Protein AF-A0A6P5N353-F1 (afdb_monomer_lite)

Secondary structure (DSSP, 8-state):
---PPPPHHHHHHHHHHHHHHHHHTTS-HHHHHHHHHHHHHHHHHHHHHS-TT-HHHHHHHHHHHHHHHHHHHSTT--S-TTTHHHHHHHS----

Organism: Arachis duranensis (NCBI:txid130453)

Sequence (95 aa):
MRVQRLSGMQKQVLSLYRGFLRVARSKSDQERHKIESIISEEFRRNSTEVDRKNFQYIEYLLRRGKKQLDQLRSPGTTGLTSLEVDLSRTNKTNS

Structure (mmCIF, N/CA/C/O backbone):
data_AF-A0A6P5N353-F1
#
_entry.id   AF-A0A6P5N353-F1
#
loop_
_atom_site.group_PDB
_atom_site.id
_atom_site.type_symbol
_atom_site.label_atom_id
_atom_site.label_alt_id
_atom_site.label_comp_id
_atom_site.label_asym_id
_atom_site.label_entity_id
_atom_site.label_seq_id
_atom_site.pdbx_PDB_ins_code
_atom_site.Cartn_x
_atom_site.Cartn_y
_atom_site.Cartn_z
_atom_site.occupancy
_atom_site.B_iso_or_equiv
_atom_site.auth_seq_id
_atom_site.auth_comp_id
_atom_site.auth_asym_id
_atom_site.auth_atom_id
_atom_site.pdbx_PDB_model_num
ATOM 1 N N . MET A 1 1 ? 2.645 -29.858 -8.178 1.00 52.47 1 MET A N 1
ATOM 2 C CA . MET A 1 1 ? 2.849 -28.392 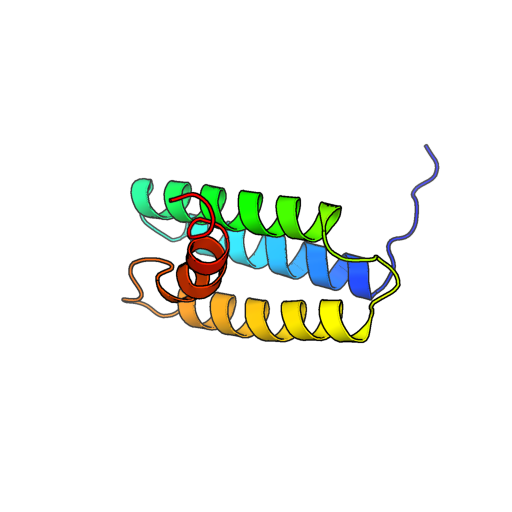-8.268 1.00 52.47 1 MET A CA 1
ATOM 3 C C . MET A 1 1 ? 4.281 -28.062 -7.868 1.00 52.47 1 MET A C 1
ATOM 5 O O . MET A 1 1 ? 4.679 -28.446 -6.776 1.00 52.47 1 MET A O 1
ATOM 9 N N . ARG A 1 2 ? 5.078 -27.392 -8.714 1.00 55.66 2 ARG A N 1
ATOM 10 C CA . ARG A 1 2 ? 6.376 -26.853 -8.270 1.00 55.66 2 ARG A CA 1
ATOM 11 C C . ARG A 1 2 ? 6.107 -25.635 -7.393 1.00 55.66 2 ARG A C 1
ATOM 13 O O . ARG A 1 2 ? 5.523 -24.664 -7.865 1.00 55.66 2 ARG A O 1
ATOM 20 N N . VAL A 1 3 ? 6.526 -25.682 -6.132 1.00 68.25 3 VAL A N 1
ATOM 21 C CA . VAL A 1 3 ? 6.516 -24.502 -5.263 1.00 68.25 3 VAL A CA 1
ATOM 22 C C . VAL A 1 3 ? 7.563 -23.537 -5.808 1.00 68.25 3 VAL A C 1
ATOM 24 O O . VAL A 1 3 ? 8.764 -23.746 -5.642 1.00 68.25 3 VAL A O 1
ATOM 27 N N . GLN A 1 4 ? 7.122 -22.503 -6.521 1.00 79.56 4 GLN A N 1
ATOM 28 C CA . GLN A 1 4 ? 8.031 -21.470 -6.994 1.00 79.56 4 GLN A CA 1
ATOM 29 C C . GLN A 1 4 ? 8.499 -20.650 -5.789 1.00 79.56 4 GLN A C 1
ATOM 31 O O . GLN A 1 4 ? 7.704 -20.019 -5.090 1.00 79.56 4 GLN A O 1
ATOM 36 N N . ARG A 1 5 ? 9.804 -20.688 -5.515 1.00 87.75 5 ARG A N 1
ATOM 37 C CA . ARG A 1 5 ? 10.397 -19.940 -4.407 1.00 87.75 5 ARG A CA 1
ATOM 38 C C . ARG A 1 5 ? 10.340 -18.447 -4.726 1.00 87.75 5 ARG A C 1
ATOM 40 O O . ARG A 1 5 ? 10.973 -17.990 -5.671 1.00 87.75 5 ARG A O 1
ATOM 47 N N . LEU A 1 6 ? 9.594 -17.699 -3.918 1.00 89.50 6 LEU A N 1
ATOM 48 C CA . LEU A 1 6 ? 9.521 -16.243 -4.028 1.00 89.50 6 LEU A CA 1
ATOM 49 C C . LEU A 1 6 ? 10.874 -15.600 -3.703 1.00 89.50 6 LEU A C 1
ATOM 51 O O . LEU A 1 6 ? 11.540 -16.002 -2.738 1.00 89.50 6 LEU A O 1
ATOM 55 N N . SER A 1 7 ? 11.235 -14.566 -4.463 1.00 92.00 7 SER A N 1
ATOM 56 C CA . SER A 1 7 ? 12.400 -13.724 -4.185 1.00 92.00 7 SER A CA 1
ATOM 57 C C . SER A 1 7 ? 12.235 -12.963 -2.864 1.00 92.00 7 SER A C 1
ATOM 59 O O . SER A 1 7 ? 11.124 -12.802 -2.349 1.00 92.00 7 SER A O 1
ATOM 61 N N . GLY A 1 8 ? 13.343 -12.469 -2.303 1.00 94.56 8 GLY A N 1
ATOM 62 C CA . GLY A 1 8 ? 13.308 -11.651 -1.085 1.00 94.56 8 GLY A CA 1
ATOM 63 C C . GLY A 1 8 ? 12.388 -10.435 -1.233 1.00 94.56 8 GLY A C 1
ATOM 64 O O . GLY A 1 8 ? 11.532 -10.201 -0.383 1.00 94.56 8 GLY A O 1
ATOM 65 N N . MET A 1 9 ? 12.482 -9.740 -2.367 1.00 94.25 9 MET A N 1
ATOM 66 C CA . MET A 1 9 ? 11.649 -8.575 -2.663 1.00 94.25 9 MET A CA 1
ATOM 67 C C . MET A 1 9 ? 10.167 -8.942 -2.820 1.00 94.25 9 MET A C 1
ATOM 69 O O . MET A 1 9 ? 9.308 -8.284 -2.241 1.00 94.25 9 MET A O 1
ATOM 73 N N . GLN A 1 10 ? 9.843 -10.044 -3.506 1.00 94.81 10 GLN A N 1
ATOM 74 C CA . GLN A 1 10 ? 8.456 -10.525 -3.602 1.00 94.81 10 GLN A CA 1
ATOM 75 C C . GLN A 1 10 ? 7.868 -10.835 -2.219 1.00 94.81 10 GLN A C 1
ATOM 77 O O . GLN A 1 10 ? 6.718 -10.498 -1.936 1.00 94.81 10 GLN A O 1
ATOM 82 N N . LYS A 1 11 ? 8.661 -11.431 -1.319 1.00 96.69 11 LYS A N 1
ATOM 83 C CA . LYS A 1 11 ? 8.238 -11.663 0.069 1.00 96.69 11 LYS A CA 1
ATOM 84 C C . LYS A 1 11 ? 7.994 -10.355 0.817 1.00 96.69 11 LYS A C 1
ATOM 86 O O . LYS A 1 11 ? 7.016 -10.276 1.556 1.00 96.69 11 LYS A O 1
ATOM 91 N N . GLN A 1 12 ? 8.839 -9.341 0.624 1.00 97.25 12 GLN A N 1
ATOM 92 C CA . GLN A 1 12 ? 8.650 -8.021 1.234 1.00 97.25 12 GLN A CA 1
ATOM 93 C C . GLN A 1 12 ? 7.358 -7.354 0.747 1.00 97.25 12 GLN A C 1
ATOM 95 O O . GLN A 1 12 ? 6.568 -6.917 1.581 1.00 97.25 12 GLN A O 1
ATOM 100 N N . VAL A 1 13 ? 7.090 -7.365 -0.565 1.00 96.94 13 VAL A N 1
ATOM 101 C CA . VAL A 1 13 ? 5.847 -6.828 -1.156 1.00 96.94 13 VAL A CA 1
ATOM 102 C C . VAL A 1 13 ? 4.622 -7.513 -0.558 1.00 96.94 13 VAL A C 1
ATOM 104 O O . VAL A 1 13 ? 3.709 -6.854 -0.063 1.00 96.94 13 VAL A O 1
ATOM 107 N N . LEU A 1 14 ? 4.618 -8.846 -0.517 1.00 97.06 14 LEU A N 1
ATOM 108 C CA . LEU A 1 14 ? 3.492 -9.590 0.039 1.00 97.06 14 LEU A CA 1
ATOM 109 C C . LEU A 1 14 ? 3.352 -9.430 1.561 1.00 97.06 14 LEU A C 1
ATOM 111 O O . LEU A 1 14 ? 2.244 -9.523 2.091 1.00 97.06 14 LEU A O 1
ATOM 115 N N . SER A 1 15 ? 4.458 -9.241 2.282 1.00 97.88 15 SER A N 1
ATOM 116 C CA . SER A 1 15 ? 4.436 -8.947 3.718 1.00 97.88 15 SER A CA 1
ATOM 117 C C . SER A 1 15 ? 3.799 -7.585 3.978 1.00 97.88 15 SER A C 1
ATOM 119 O O . SER A 1 15 ? 2.938 -7.471 4.849 1.00 97.88 15 SER A O 1
ATOM 121 N N . LEU A 1 16 ? 4.156 -6.582 3.171 1.00 97.81 16 LEU A N 1
ATOM 122 C CA . LEU A 1 16 ? 3.595 -5.240 3.251 1.00 97.81 16 LEU A CA 1
ATOM 123 C C . LEU A 1 16 ? 2.085 -5.242 2.976 1.00 97.81 16 LEU A C 1
ATOM 125 O O . LEU A 1 16 ? 1.327 -4.741 3.803 1.00 97.81 16 LEU A O 1
ATOM 129 N N . TYR A 1 17 ? 1.644 -5.890 1.891 1.00 97.69 17 TYR A N 1
ATOM 130 C CA . TYR A 1 17 ? 0.219 -6.042 1.567 1.00 97.69 17 TYR A CA 1
ATOM 131 C C . TYR A 1 17 ? -0.568 -6.671 2.727 1.00 97.69 17 TYR A C 1
ATOM 133 O O . TYR A 1 17 ? -1.558 -6.121 3.205 1.00 97.69 17 TYR A O 1
ATOM 141 N N . ARG A 1 18 ? -0.081 -7.800 3.262 1.00 97.75 18 ARG A N 1
ATOM 142 C CA . ARG A 1 18 ? -0.713 -8.459 4.417 1.00 97.75 18 ARG A CA 1
ATOM 143 C C . ARG A 1 18 ? -0.674 -7.598 5.677 1.00 97.75 18 ARG A C 1
ATOM 145 O O . ARG A 1 18 ? -1.570 -7.715 6.506 1.00 97.75 18 ARG A O 1
ATOM 152 N N . GLY A 1 19 ? 0.350 -6.762 5.834 1.00 96.75 19 GLY A N 1
ATOM 153 C CA . GLY A 1 19 ? 0.450 -5.784 6.909 1.00 96.75 19 GLY A CA 1
ATOM 154 C C . GLY A 1 19 ? -0.739 -4.828 6.908 1.00 96.75 19 GLY A C 1
ATOM 155 O O . GLY A 1 19 ? -1.406 -4.709 7.934 1.00 96.75 19 GLY A O 1
ATOM 156 N N . PHE A 1 20 ? -1.054 -4.234 5.755 1.00 95.62 20 PHE A N 1
ATOM 157 C CA . PHE A 1 20 ? -2.221 -3.361 5.603 1.00 95.62 20 PHE A CA 1
ATOM 158 C C . PHE A 1 20 ? -3.531 -4.077 5.924 1.00 95.62 20 PHE A C 1
ATOM 160 O O . PHE A 1 20 ? -4.304 -3.578 6.736 1.00 95.62 20 PHE A O 1
ATOM 167 N N . LEU A 1 21 ? -3.747 -5.278 5.378 1.00 95.25 21 LEU A N 1
ATOM 168 C CA . LEU A 1 21 ? -4.970 -6.045 5.649 1.00 95.25 21 LEU A CA 1
ATOM 169 C C . LEU A 1 21 ? -5.133 -6.396 7.136 1.00 95.25 21 LEU A C 1
ATOM 171 O O . LEU A 1 21 ? -6.246 -6.425 7.652 1.00 95.25 21 LEU A O 1
ATOM 175 N N . ARG A 1 22 ? -4.035 -6.664 7.854 1.00 96.00 22 ARG A N 1
ATOM 176 C CA . ARG A 1 22 ? -4.090 -6.921 9.303 1.00 96.00 22 ARG A CA 1
ATOM 177 C C . ARG A 1 22 ? -4.486 -5.678 10.088 1.00 96.00 22 ARG A C 1
ATOM 179 O O . ARG A 1 22 ? -5.284 -5.801 11.006 1.00 96.00 22 ARG A O 1
ATOM 186 N N . VAL A 1 23 ? -3.945 -4.513 9.732 1.00 93.38 23 VAL A N 1
ATOM 187 C CA . VAL A 1 23 ? -4.315 -3.251 10.388 1.00 93.38 23 VAL A CA 1
ATOM 188 C C . VAL A 1 23 ? -5.754 -2.865 10.046 1.00 93.38 23 VAL A C 1
ATOM 190 O O . VAL A 1 23 ? -6.477 -2.411 10.921 1.00 93.38 23 VAL A O 1
ATOM 193 N N . ALA A 1 24 ? -6.215 -3.115 8.818 1.00 92.38 24 ALA A N 1
ATOM 194 C CA . ALA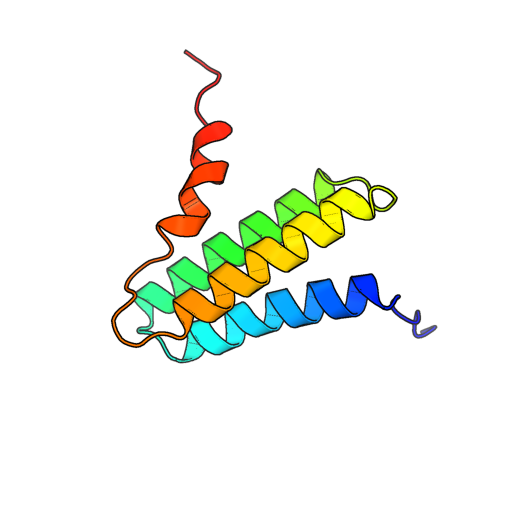 A 1 24 ? -7.603 -2.871 8.430 1.00 92.38 24 ALA A CA 1
ATOM 195 C C . ALA A 1 24 ? -8.600 -3.629 9.327 1.00 92.38 24 ALA A C 1
ATOM 197 O O . ALA A 1 24 ? -9.624 -3.077 9.710 1.00 92.38 24 ALA A O 1
ATOM 198 N N . ARG A 1 25 ? -8.275 -4.865 9.734 1.00 93.00 25 ARG A N 1
ATOM 199 C CA . ARG A 1 25 ? -9.119 -5.681 10.630 1.00 93.00 25 ARG A CA 1
ATOM 200 C C . ARG A 1 25 ? -9.277 -5.121 12.041 1.00 93.00 25 ARG A C 1
ATOM 202 O O . ARG A 1 25 ? -10.174 -5.566 12.743 1.00 93.00 25 ARG A O 1
ATOM 209 N N . SER A 1 26 ? -8.417 -4.199 12.469 1.00 91.06 26 SER A N 1
ATOM 210 C CA . SER A 1 26 ? -8.549 -3.534 13.769 1.00 91.06 26 SER A CA 1
ATOM 211 C C . SER A 1 26 ? -9.308 -2.204 13.686 1.00 91.06 26 SER A C 1
ATOM 213 O O . SER A 1 26 ? -9.320 -1.461 14.664 1.00 91.06 26 SER A O 1
ATOM 215 N N . LYS A 1 27 ? -9.858 -1.850 12.519 1.00 87.69 27 LYS A N 1
ATOM 216 C CA . LYS A 1 27 ? -10.660 -0.638 12.293 1.00 87.69 27 LYS A CA 1
ATOM 217 C C . LYS A 1 27 ? -12.150 -0.996 12.233 1.00 87.69 27 LYS A C 1
ATOM 219 O O . LYS A 1 27 ? -12.497 -2.175 12.207 1.00 87.69 27 LYS A O 1
ATOM 224 N N . SER A 1 28 ? -13.021 0.015 12.208 1.00 90.75 28 SER A N 1
ATOM 225 C CA . SER A 1 28 ? -14.461 -0.190 11.984 1.00 90.75 28 SER A CA 1
ATOM 226 C C . SER A 1 28 ? -14.723 -0.883 10.639 1.00 90.75 28 SER A C 1
ATOM 228 O O . SER A 1 28 ? -13.912 -0.765 9.722 1.00 90.75 28 SER A O 1
ATOM 230 N N . ASP A 1 29 ? -15.856 -1.575 10.478 1.00 91.44 29 ASP A N 1
ATOM 231 C CA . ASP A 1 29 ? -16.160 -2.302 9.233 1.00 91.44 29 ASP A CA 1
ATOM 232 C C . ASP A 1 29 ? -16.154 -1.389 8.001 1.00 91.44 29 ASP A C 1
ATOM 234 O O . ASP A 1 29 ? -15.640 -1.756 6.943 1.00 91.44 29 ASP A O 1
ATOM 238 N N . GLN A 1 30 ? -16.673 -0.167 8.134 1.00 89.06 30 GLN A N 1
ATOM 239 C CA . GLN A 1 30 ? -16.671 0.809 7.047 1.00 89.06 30 GLN A CA 1
ATOM 240 C C . GLN A 1 30 ? -15.244 1.227 6.661 1.00 89.06 30 GLN A C 1
ATOM 242 O O . GLN A 1 30 ? -14.889 1.216 5.479 1.00 89.06 30 GLN A O 1
ATOM 247 N N . GLU A 1 31 ? -14.403 1.568 7.642 1.00 87.69 31 GLU A N 1
ATOM 248 C CA . GLU A 1 31 ? -13.006 1.935 7.389 1.00 87.69 31 GLU A CA 1
ATOM 249 C C . GLU A 1 31 ? -12.201 0.758 6.852 1.00 87.69 31 GLU A C 1
ATOM 251 O O . GLU A 1 31 ? -11.398 0.930 5.936 1.00 87.69 31 GLU A O 1
ATOM 256 N N . ARG A 1 32 ? -12.436 -0.443 7.381 1.00 90.94 32 ARG A N 1
ATOM 257 C CA . ARG A 1 32 ? -11.810 -1.678 6.926 1.00 90.94 32 ARG A CA 1
ATOM 258 C C . ARG A 1 32 ? -12.067 -1.898 5.441 1.00 90.94 32 ARG A C 1
ATOM 260 O O . ARG A 1 32 ? -11.101 -2.050 4.699 1.00 90.94 32 ARG A O 1
ATOM 267 N N . HIS A 1 33 ? -13.325 -1.872 4.995 1.00 91.50 33 HIS A N 1
ATOM 268 C CA . HIS A 1 33 ? -13.655 -2.052 3.577 1.00 91.50 33 HIS A CA 1
ATOM 269 C C . HIS A 1 33 ? -13.009 -0.973 2.699 1.00 91.50 33 HIS A C 1
ATOM 271 O O . HIS A 1 33 ? -12.436 -1.296 1.656 1.00 91.50 33 HIS A O 1
ATOM 277 N N . LYS A 1 34 ? -13.020 0.294 3.142 1.00 89.38 34 LYS A N 1
ATOM 278 C CA . LYS A 1 34 ? -12.336 1.386 2.430 1.00 89.38 34 LYS A CA 1
ATOM 279 C C . LYS A 1 34 ? -10.832 1.110 2.299 1.00 89.38 34 LYS A C 1
ATOM 281 O O . LYS A 1 34 ? -10.273 1.267 1.215 1.00 89.38 34 LYS A O 1
ATOM 286 N N . ILE A 1 35 ? -10.184 0.666 3.378 1.00 89.31 35 ILE A N 1
ATOM 287 C CA . ILE A 1 35 ? -8.752 0.345 3.391 1.00 89.31 35 ILE A CA 1
ATOM 288 C C . ILE A 1 35 ? -8.428 -0.835 2.483 1.00 89.31 35 ILE A C 1
ATOM 290 O O . ILE A 1 35 ? -7.516 -0.743 1.663 1.00 89.31 35 ILE A O 1
ATOM 294 N N . GLU A 1 36 ? -9.165 -1.935 2.613 1.00 93.62 36 GLU A N 1
ATOM 295 C CA . GLU A 1 36 ? -8.954 -3.137 1.807 1.00 93.62 36 GLU A CA 1
ATOM 296 C C . GLU A 1 36 ? -9.124 -2.844 0.309 1.00 93.62 36 GLU A C 1
ATOM 298 O O . GLU A 1 36 ? -8.310 -3.321 -0.488 1.00 93.62 36 GLU A O 1
ATOM 303 N N . SER A 1 37 ? -10.112 -2.021 -0.067 1.00 91.75 37 SER A N 1
ATOM 304 C CA . SER A 1 37 ? -10.349 -1.605 -1.455 1.00 91.75 37 SER A CA 1
ATOM 305 C C . SER A 1 37 ? -9.175 -0.804 -2.018 1.00 91.75 37 SER A C 1
ATOM 307 O O . SER A 1 37 ? -8.583 -1.217 -3.014 1.00 91.75 37 SER A O 1
ATOM 309 N N . ILE A 1 38 ? -8.789 0.291 -1.350 1.00 90.06 38 ILE A N 1
ATOM 310 C CA . ILE A 1 38 ? -7.713 1.185 -1.813 1.00 90.06 38 ILE A CA 1
ATOM 311 C C . ILE A 1 38 ? -6.391 0.421 -1.947 1.00 90.06 38 ILE A C 1
ATOM 313 O O . ILE A 1 38 ? -5.725 0.491 -2.978 1.00 90.06 38 ILE A O 1
ATOM 317 N N . ILE A 1 39 ? -6.026 -0.360 -0.927 1.00 93.69 39 ILE A N 1
ATOM 318 C CA . ILE A 1 39 ? -4.768 -1.114 -0.927 1.00 93.69 39 ILE A CA 1
ATOM 319 C C . ILE A 1 39 ? -4.776 -2.198 -2.009 1.00 93.69 39 ILE A C 1
ATOM 321 O O . ILE A 1 39 ? -3.763 -2.423 -2.670 1.00 93.69 39 ILE A O 1
ATOM 325 N N . SER A 1 40 ? -5.898 -2.888 -2.216 1.00 93.62 40 SER A N 1
ATOM 326 C CA . SER A 1 40 ? -5.978 -3.927 -3.248 1.00 93.62 40 SER A CA 1
ATOM 327 C C . SER A 1 40 ? -5.905 -3.347 -4.658 1.00 93.62 40 SER A C 1
ATOM 329 O O . SER A 1 40 ? -5.263 -3.948 -5.521 1.00 93.62 40 SER A O 1
ATOM 331 N N . GLU A 1 41 ? -6.517 -2.187 -4.889 1.00 93.19 41 GLU A N 1
ATOM 332 C CA . GLU A 1 41 ? -6.428 -1.460 -6.154 1.00 93.19 41 GLU A CA 1
ATOM 333 C C . GLU A 1 41 ? -4.996 -0.985 -6.427 1.00 93.19 41 GLU A C 1
ATOM 335 O O . GLU A 1 41 ? -4.444 -1.289 -7.484 1.00 93.19 41 GLU A O 1
ATOM 340 N N . GLU A 1 42 ? -4.346 -0.345 -5.453 1.00 92.44 42 GLU A N 1
ATOM 341 C CA . GLU A 1 42 ? -2.979 0.161 -5.603 1.00 92.44 42 GLU A CA 1
ATOM 342 C C . GLU A 1 42 ? -1.967 -0.966 -5.862 1.00 92.44 42 GLU A C 1
ATOM 344 O O . GLU A 1 42 ? -1.155 -0.883 -6.785 1.00 92.44 42 GLU A O 1
ATOM 349 N N . PHE A 1 43 ? -2.019 -2.062 -5.096 1.00 95.12 43 PHE A N 1
ATOM 350 C CA . PHE A 1 43 ? -1.117 -3.197 -5.313 1.00 95.12 43 PHE A CA 1
ATOM 351 C C . PHE A 1 43 ? -1.365 -3.877 -6.663 1.00 95.12 43 PHE A C 1
ATOM 353 O O . PHE A 1 43 ? -0.404 -4.287 -7.319 1.00 95.12 43 PHE A O 1
ATOM 360 N N . ARG A 1 44 ? -2.628 -3.983 -7.100 1.00 94.94 44 ARG A N 1
ATOM 361 C CA . ARG A 1 44 ? -2.971 -4.524 -8.422 1.00 94.94 44 ARG A CA 1
ATOM 362 C C . ARG A 1 44 ? -2.416 -3.632 -9.525 1.00 94.94 44 ARG A C 1
ATOM 364 O O . ARG A 1 44 ? -1.728 -4.141 -10.406 1.00 94.94 44 ARG A O 1
ATOM 371 N N . ARG A 1 45 ? -2.655 -2.326 -9.440 1.00 93.06 45 ARG A N 1
ATOM 372 C CA . ARG A 1 45 ? -2.169 -1.336 -10.400 1.00 93.06 45 ARG A CA 1
ATOM 373 C C . ARG A 1 45 ? -0.643 -1.338 -10.495 1.00 93.06 45 ARG A C 1
ATOM 375 O O . ARG A 1 45 ? -0.086 -1.472 -11.580 1.00 93.06 45 ARG A O 1
ATOM 382 N N . ASN A 1 46 ? 0.051 -1.316 -9.360 1.00 94.00 46 ASN A N 1
ATOM 383 C CA . ASN A 1 46 ? 1.511 -1.400 -9.342 1.00 94.00 46 ASN A CA 1
ATOM 384 C C . ASN A 1 46 ? 2.020 -2.732 -9.918 1.00 94.00 46 ASN A C 1
ATOM 386 O O . ASN A 1 46 ? 3.063 -2.761 -10.560 1.00 94.00 46 ASN A O 1
ATOM 390 N N . SER A 1 47 ? 1.288 -3.838 -9.741 1.00 93.25 47 SER A N 1
ATOM 391 C CA . SER A 1 47 ? 1.679 -5.135 -10.313 1.00 93.25 47 SER A CA 1
ATOM 392 C C . SER A 1 47 ? 1.607 -5.191 -11.845 1.00 93.25 47 SER A C 1
ATOM 394 O O . SER A 1 47 ? 2.266 -6.047 -12.442 1.00 93.25 47 SER A O 1
ATOM 396 N N . THR A 1 48 ? 0.824 -4.298 -12.462 1.00 94.69 48 THR A N 1
ATOM 397 C CA . THR A 1 48 ? 0.681 -4.173 -13.918 1.00 94.69 48 THR A CA 1
ATOM 398 C C . THR A 1 48 ? 1.548 -3.061 -14.501 1.00 94.69 48 THR A C 1
ATOM 400 O O . THR A 1 48 ? 2.097 -3.241 -15.581 1.00 94.69 48 THR A O 1
ATOM 403 N N . GLU A 1 49 ? 1.688 -1.932 -13.801 1.00 93.25 49 GLU A N 1
ATOM 404 C CA . GLU A 1 49 ? 2.376 -0.737 -14.315 1.00 93.25 49 GLU A CA 1
ATOM 405 C C . GLU A 1 49 ? 3.880 -0.717 -14.008 1.00 93.25 49 GLU A C 1
ATOM 407 O O . GLU A 1 49 ? 4.652 -0.107 -14.747 1.00 93.25 49 GLU A O 1
ATOM 412 N N . VAL A 1 50 ? 4.325 -1.376 -12.934 1.00 93.25 50 VAL A N 1
ATOM 413 C CA . VAL A 1 50 ? 5.734 -1.347 -12.526 1.00 93.25 50 VAL A CA 1
ATOM 414 C C . VAL A 1 50 ? 6.505 -2.495 -13.159 1.00 93.25 50 VAL A C 1
ATOM 416 O O . VAL A 1 50 ? 6.211 -3.670 -12.924 1.00 93.25 50 VAL A O 1
ATOM 419 N N . ASP A 1 51 ? 7.559 -2.160 -13.907 1.00 94.50 51 ASP A N 1
ATOM 420 C CA . ASP A 1 51 ? 8.505 -3.158 -14.401 1.00 94.50 51 ASP A CA 1
ATOM 421 C C . ASP A 1 51 ? 9.118 -3.936 -13.224 1.00 94.50 51 ASP A C 1
ATOM 423 O O . ASP A 1 51 ? 9.719 -3.375 -12.304 1.00 94.50 51 ASP A O 1
ATOM 427 N N . ARG A 1 52 ? 9.012 -5.267 -13.289 1.00 92.31 52 ARG A N 1
ATOM 428 C CA . ARG A 1 52 ? 9.551 -6.215 -12.306 1.00 92.31 52 ARG A CA 1
ATOM 429 C C . ARG A 1 52 ? 11.070 -6.111 -12.138 1.00 92.31 52 ARG A C 1
ATOM 431 O O . ARG A 1 52 ? 11.582 -6.577 -11.121 1.00 92.31 52 ARG A O 1
ATOM 438 N N . LYS A 1 53 ? 11.782 -5.547 -13.121 1.00 94.00 53 LYS A N 1
ATOM 439 C CA . LYS A 1 53 ? 13.231 -5.291 -13.077 1.00 94.00 53 LYS A CA 1
ATOM 440 C C . LYS A 1 53 ? 13.589 -3.916 -12.512 1.00 94.00 53 LYS A C 1
ATOM 442 O O . LYS A 1 53 ? 14.764 -3.667 -12.252 1.00 94.00 53 LYS A O 1
ATOM 447 N N . ASN A 1 54 ? 12.619 -3.030 -12.280 1.00 96.38 54 ASN A N 1
ATOM 448 C CA . ASN A 1 54 ? 12.868 -1.726 -11.671 1.00 96.38 54 ASN A CA 1
ATOM 449 C C . ASN A 1 54 ? 12.970 -1.848 -10.140 1.00 96.38 54 ASN A C 1
ATOM 451 O O . ASN A 1 54 ? 12.110 -1.385 -9.389 1.00 96.38 54 ASN A O 1
ATOM 455 N N . PHE A 1 55 ? 14.034 -2.511 -9.678 1.00 95.38 55 PHE A N 1
ATOM 456 C CA . PHE A 1 55 ? 14.279 -2.786 -8.260 1.00 95.38 55 PHE A CA 1
ATOM 457 C C . PHE A 1 55 ? 14.272 -1.504 -7.419 1.00 95.38 55 PHE A C 1
ATOM 459 O O . PHE A 1 55 ? 13.608 -1.455 -6.389 1.00 95.38 55 PHE A O 1
ATOM 466 N N . GLN A 1 56 ? 14.919 -0.438 -7.903 1.00 96.31 56 GLN A N 1
ATOM 467 C CA . GLN A 1 56 ? 15.005 0.847 -7.205 1.00 96.31 56 GLN A CA 1
ATOM 468 C C . GLN A 1 56 ? 13.621 1.448 -6.921 1.00 96.31 56 GLN A C 1
ATOM 470 O O . GLN A 1 56 ? 13.360 1.937 -5.816 1.00 96.31 56 GLN A O 1
ATOM 475 N N . TYR A 1 57 ? 12.721 1.405 -7.907 1.00 96.06 57 TYR A N 1
ATOM 476 C CA . TYR A 1 57 ? 11.371 1.929 -7.746 1.00 96.06 57 TYR A CA 1
ATOM 477 C C . TYR A 1 57 ? 10.506 1.033 -6.852 1.00 96.06 57 TYR A C 1
ATOM 479 O O . TYR A 1 57 ? 9.797 1.541 -5.983 1.00 96.06 57 TYR A O 1
ATOM 487 N N . ILE A 1 58 ? 10.621 -0.293 -6.978 1.00 96.00 58 ILE A N 1
ATOM 488 C CA . ILE A 1 58 ? 9.917 -1.234 -6.091 1.00 96.00 58 ILE A CA 1
ATOM 489 C C . ILE A 1 58 ? 10.351 -1.024 -4.635 1.00 96.00 58 ILE A C 1
ATOM 491 O O . ILE A 1 58 ? 9.512 -0.976 -3.736 1.00 96.00 58 ILE A O 1
ATOM 495 N N . GLU A 1 59 ? 11.645 -0.836 -4.380 1.00 97.00 59 GLU A N 1
ATOM 496 C CA . GLU A 1 59 ? 12.134 -0.533 -3.039 1.00 97.00 59 GLU A CA 1
ATOM 497 C C . GLU A 1 59 ? 11.632 0.822 -2.522 1.00 97.00 59 GLU A C 1
ATOM 499 O O . GLU A 1 59 ? 11.311 0.951 -1.338 1.00 97.00 59 GLU A O 1
ATOM 504 N N . TYR A 1 60 ? 11.539 1.836 -3.389 1.00 96.12 60 TYR A N 1
ATOM 505 C CA . TYR A 1 60 ? 10.920 3.114 -3.036 1.00 96.12 60 TYR A CA 1
ATOM 506 C C . TYR A 1 60 ? 9.464 2.932 -2.591 1.00 96.12 60 TYR A C 1
ATOM 508 O O . TYR A 1 60 ? 9.102 3.397 -1.505 1.00 96.12 60 TYR A O 1
ATOM 516 N N . LEU A 1 61 ? 8.661 2.197 -3.366 1.00 95.56 61 LEU A N 1
ATOM 517 C CA . LEU A 1 61 ? 7.273 1.884 -3.023 1.00 95.56 61 LEU A CA 1
ATOM 518 C C . LEU A 1 61 ? 7.179 1.094 -1.711 1.00 95.56 61 LEU A C 1
ATOM 520 O O . LEU A 1 61 ? 6.353 1.417 -0.861 1.00 95.56 61 LEU A O 1
ATOM 524 N N . LEU A 1 62 ? 8.071 0.123 -1.486 1.00 96.69 62 LEU A N 1
ATOM 525 C CA . LEU A 1 62 ? 8.136 -0.631 -0.231 1.00 96.69 62 LEU A CA 1
ATOM 526 C C . LEU A 1 62 ? 8.415 0.269 0.979 1.00 96.69 62 LEU A C 1
ATOM 528 O O . LEU A 1 62 ? 7.736 0.155 2.002 1.00 96.69 62 LEU A O 1
ATOM 532 N N . ARG A 1 63 ? 9.397 1.176 0.880 1.00 95.88 63 ARG A N 1
ATOM 533 C CA . ARG A 1 63 ? 9.716 2.123 1.963 1.00 95.88 63 ARG A CA 1
ATOM 534 C C . ARG A 1 63 ? 8.550 3.065 2.241 1.00 95.88 63 ARG A C 1
ATOM 536 O O . ARG A 1 63 ? 8.224 3.293 3.405 1.00 95.88 63 ARG A O 1
ATOM 543 N N . ARG A 1 64 ? 7.921 3.599 1.191 1.00 93.06 64 ARG A N 1
ATOM 544 C CA . ARG A 1 64 ? 6.758 4.487 1.310 1.00 93.06 64 ARG A CA 1
ATOM 545 C C . ARG A 1 64 ? 5.569 3.768 1.945 1.00 93.06 64 ARG A C 1
ATOM 547 O O . ARG A 1 64 ? 5.048 4.247 2.948 1.00 93.06 64 ARG A O 1
ATOM 554 N N . GLY A 1 65 ? 5.203 2.601 1.424 1.00 93.88 65 GLY A N 1
ATOM 555 C CA . GLY A 1 65 ? 4.096 1.810 1.947 1.00 93.88 65 GLY A CA 1
ATOM 556 C C . GLY A 1 65 ? 4.320 1.380 3.393 1.00 93.88 65 GLY A C 1
ATOM 557 O O . GLY A 1 65 ? 3.384 1.384 4.184 1.00 93.88 65 GLY A O 1
ATOM 558 N N . LYS A 1 66 ? 5.564 1.093 3.801 1.00 95.00 66 LYS A N 1
ATOM 559 C CA . LYS A 1 66 ? 5.870 0.808 5.210 1.00 95.00 66 LYS A CA 1
ATOM 560 C C . LYS A 1 66 ? 5.593 2.012 6.118 1.00 95.00 66 LYS A C 1
ATOM 562 O O . LYS A 1 66 ? 4.962 1.835 7.153 1.00 95.00 66 LYS A O 1
ATOM 567 N N . LYS A 1 67 ? 5.979 3.227 5.706 1.00 92.25 67 LYS A N 1
ATOM 568 C CA . LYS A 1 67 ? 5.643 4.457 6.449 1.00 92.25 67 LYS A CA 1
ATOM 569 C C . LYS A 1 67 ? 4.129 4.650 6.571 1.00 92.25 67 LYS A C 1
ATOM 571 O O . LYS A 1 67 ? 3.647 4.968 7.651 1.00 92.25 67 LYS A O 1
ATOM 576 N N . GLN A 1 68 ? 3.385 4.417 5.490 1.00 91.06 68 GLN A N 1
ATOM 577 C CA . GLN A 1 68 ? 1.920 4.517 5.484 1.00 91.06 68 GLN A CA 1
ATOM 578 C C . GLN A 1 68 ? 1.268 3.456 6.381 1.00 91.06 68 GLN A C 1
ATOM 580 O O . GLN A 1 68 ? 0.327 3.751 7.113 1.00 91.06 68 GLN A O 1
ATOM 585 N N . LEU A 1 69 ? 1.793 2.229 6.376 1.00 92.88 69 LEU A N 1
ATOM 586 C CA . LEU A 1 69 ? 1.337 1.168 7.269 1.00 92.88 69 LEU A CA 1
ATOM 587 C C . LEU A 1 69 ? 1.568 1.532 8.739 1.00 92.88 69 LEU A C 1
ATOM 589 O O . LEU A 1 69 ? 0.687 1.311 9.568 1.00 92.88 69 LEU A O 1
ATOM 593 N N . ASP A 1 70 ? 2.738 2.080 9.063 1.00 91.06 70 ASP A N 1
ATOM 594 C CA . ASP A 1 70 ? 3.067 2.490 10.427 1.00 91.06 70 ASP A CA 1
ATOM 595 C C . ASP A 1 70 ? 2.181 3.662 10.886 1.00 91.06 70 ASP A C 1
ATOM 597 O O . ASP A 1 70 ? 1.697 3.642 12.014 1.00 91.06 70 ASP A O 1
ATOM 601 N N . GLN A 1 71 ? 1.859 4.611 10.000 1.00 87.19 71 GLN A N 1
ATOM 602 C CA . GLN A 1 71 ? 0.873 5.667 10.275 1.00 87.19 71 GLN A CA 1
ATOM 603 C C . GLN A 1 71 ? -0.525 5.100 10.547 1.00 87.19 71 GLN A C 1
ATOM 605 O O . GLN A 1 71 ? -1.185 5.515 11.493 1.00 87.19 71 GLN A O 1
ATOM 610 N N . LEU A 1 72 ? -0.972 4.116 9.762 1.00 86.25 72 LEU A N 1
ATOM 611 C CA . LEU A 1 72 ? -2.304 3.528 9.913 1.00 86.25 72 LEU A CA 1
ATOM 612 C C . LEU A 1 72 ? -2.486 2.784 11.250 1.00 86.25 72 LEU A C 1
ATOM 614 O O . LEU A 1 72 ? -3.616 2.625 11.723 1.00 86.25 72 LEU A O 1
ATOM 618 N N . ARG A 1 73 ? -1.389 2.328 11.868 1.00 87.62 73 ARG A N 1
ATOM 619 C CA . ARG A 1 73 ? -1.402 1.694 13.196 1.00 87.62 73 ARG A CA 1
ATOM 620 C C . ARG A 1 73 ? -1.67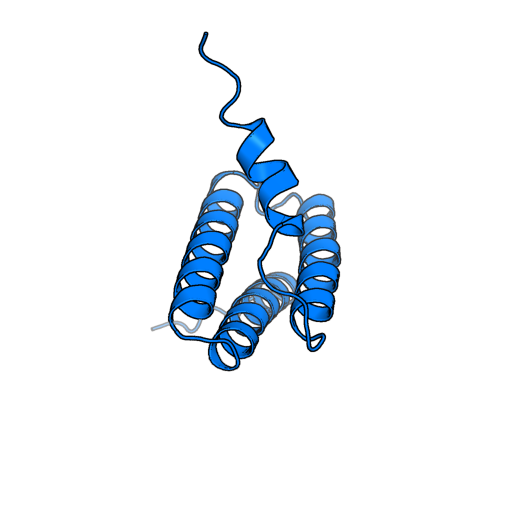3 2.675 14.331 1.00 87.62 73 ARG A C 1
ATOM 622 O O . ARG A 1 73 ? -2.118 2.231 15.386 1.00 87.62 73 ARG A O 1
ATOM 629 N N . SER A 1 74 ? -1.418 3.966 14.137 1.00 82.44 74 SER A N 1
ATOM 630 C CA . SER A 1 74 ? -1.633 4.966 15.178 1.00 82.44 74 SER A CA 1
ATOM 631 C C . SER A 1 74 ? -3.124 5.067 15.545 1.00 82.44 74 SER A C 1
ATOM 633 O O . SER A 1 74 ? -3.981 5.140 14.651 1.00 82.44 74 SER A O 1
ATOM 635 N N . PRO A 1 75 ? -3.469 5.069 16.847 1.00 68.50 75 PRO A N 1
ATOM 636 C CA . PRO A 1 75 ? -4.831 5.332 17.297 1.00 68.50 75 PRO A CA 1
ATOM 637 C C . PRO A 1 75 ? -5.247 6.746 16.871 1.00 68.50 75 PRO A C 1
ATOM 639 O O . PRO A 1 75 ? -4.498 7.695 17.077 1.00 68.50 75 PRO A O 1
ATOM 642 N N . GLY A 1 76 ? -6.422 6.893 16.257 1.00 65.12 76 GLY A N 1
ATOM 643 C CA . GLY A 1 76 ? -6.946 8.196 15.825 1.00 65.12 76 GLY A CA 1
ATOM 644 C C . GLY A 1 76 ? -6.637 8.596 14.379 1.00 65.12 76 GLY A C 1
ATOM 645 O O . GLY A 1 76 ? -7.195 9.578 13.901 1.00 65.12 76 GLY A O 1
ATOM 646 N N . THR A 1 77 ? -5.827 7.834 13.636 1.00 66.31 77 THR A N 1
ATOM 647 C CA . THR A 1 77 ? -5.741 8.011 12.177 1.00 66.31 77 THR A CA 1
ATOM 648 C C . THR A 1 77 ? -6.966 7.375 11.522 1.00 66.31 77 THR A C 1
ATOM 650 O O . THR A 1 77 ? -7.022 6.153 11.340 1.00 66.31 77 THR A O 1
ATOM 653 N N . THR A 1 78 ? -7.952 8.216 11.212 1.00 58.66 78 THR A N 1
ATOM 654 C CA . THR A 1 78 ? -9.158 7.886 10.452 1.00 58.66 78 THR A CA 1
ATOM 655 C C . THR A 1 78 ? -8.911 8.199 8.977 1.00 58.66 78 THR A C 1
ATOM 657 O O . THR A 1 78 ? -8.714 9.341 8.570 1.00 58.66 78 THR A O 1
ATOM 660 N N . GLY A 1 79 ? -8.890 7.161 8.146 1.00 57.97 79 GLY A N 1
ATOM 661 C CA . GLY A 1 79 ? -8.804 7.318 6.696 1.00 57.97 79 GLY A CA 1
ATOM 662 C C . GLY A 1 79 ? -7.394 7.413 6.102 1.00 57.97 79 GLY A C 1
ATOM 663 O O . GLY A 1 79 ? -6.440 7.954 6.652 1.00 57.97 79 GLY A O 1
ATOM 664 N N . LEU A 1 80 ? -7.290 6.847 4.905 1.00 62.97 80 LEU A N 1
ATOM 665 C CA . LEU A 1 80 ? -6.091 6.740 4.080 1.00 62.97 80 LEU A CA 1
ATOM 666 C C . LEU A 1 80 ? -5.809 8.011 3.257 1.00 62.97 80 LEU A C 1
ATOM 668 O O . LEU A 1 80 ? -5.407 7.918 2.099 1.00 62.97 80 LEU A O 1
ATOM 672 N N . THR A 1 81 ? -5.992 9.206 3.819 1.00 56.28 81 THR A N 1
ATOM 673 C CA . THR A 1 81 ? -5.762 10.480 3.099 1.00 56.28 81 THR A CA 1
ATOM 674 C C . THR A 1 81 ? -4.338 10.601 2.537 1.00 56.28 81 THR A C 1
ATOM 676 O O . THR A 1 81 ? -4.115 11.281 1.542 1.00 56.28 81 THR A O 1
ATOM 679 N N . SER A 1 82 ? -3.363 9.878 3.102 1.00 52.22 82 SER A N 1
ATOM 680 C CA . SER A 1 82 ? -1.988 9.827 2.580 1.00 52.22 82 SER A CA 1
ATOM 681 C C . SER A 1 82 ? -1.787 8.897 1.360 1.00 52.22 82 SER A C 1
ATOM 683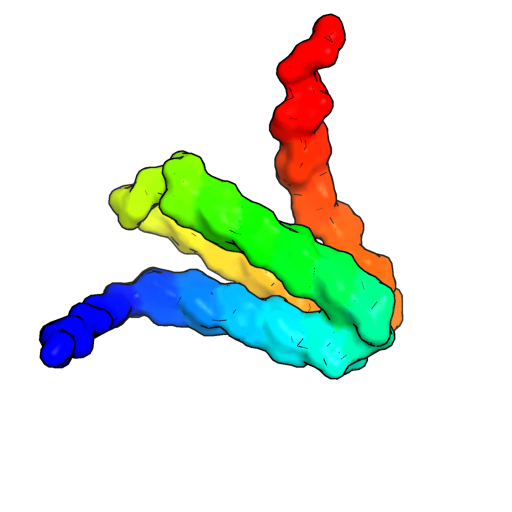 O O . SER A 1 82 ? -0.775 9.022 0.666 1.00 52.22 82 SER A O 1
ATOM 685 N N . LEU A 1 83 ? -2.718 7.978 1.063 1.00 53.66 83 LEU A N 1
ATOM 686 C CA . LEU A 1 83 ? -2.670 7.132 -0.147 1.00 53.66 83 LEU A CA 1
ATOM 687 C C . LEU A 1 83 ? -3.320 7.816 -1.362 1.00 53.66 83 LEU A C 1
ATOM 689 O O . LEU A 1 83 ? -2.889 7.608 -2.493 1.00 53.66 83 LEU A O 1
ATOM 693 N N . GLU A 1 84 ? -4.304 8.69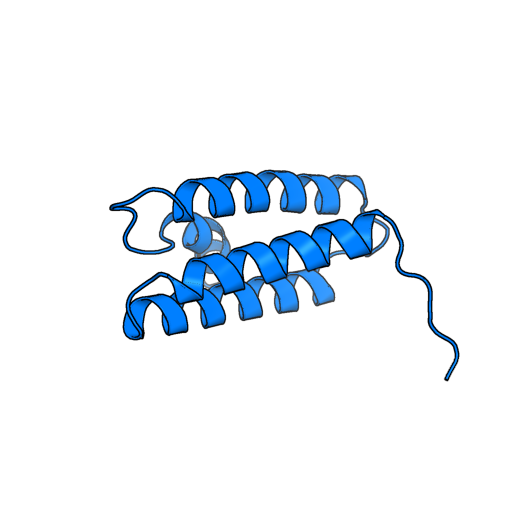3 -1.139 1.00 54.16 84 GLU A N 1
ATOM 694 C CA . GLU A 1 84 ? -5.069 9.369 -2.204 1.00 54.16 84 GLU A CA 1
ATOM 695 C C . GLU A 1 84 ? -4.224 10.333 -3.068 1.00 54.16 84 GLU A C 1
ATOM 697 O O . GLU A 1 84 ? -4.624 10.679 -4.185 1.00 54.16 84 GLU A O 1
ATOM 702 N N . VAL A 1 85 ? -3.032 10.731 -2.600 1.00 51.91 85 VAL A N 1
ATOM 703 C CA . VAL A 1 85 ? -2.156 11.705 -3.282 1.00 51.91 85 VAL A CA 1
ATOM 704 C C . VAL A 1 85 ? -1.657 11.209 -4.652 1.00 51.91 85 VAL A C 1
ATOM 706 O O . VAL A 1 85 ? -1.367 12.043 -5.509 1.00 51.91 85 VAL A O 1
ATOM 709 N N . ASP A 1 86 ? -1.609 9.892 -4.900 1.00 50.59 86 ASP A N 1
ATOM 710 C CA . ASP A 1 86 ? -1.261 9.346 -6.229 1.00 50.59 86 ASP A CA 1
ATOM 711 C C . ASP A 1 86 ? -2.457 8.871 -7.062 1.00 50.59 86 ASP A C 1
ATOM 713 O O . ASP A 1 86 ? -2.424 9.012 -8.284 1.00 50.59 86 ASP A O 1
ATOM 717 N N . LEU A 1 87 ? -3.542 8.391 -6.441 1.00 51.06 87 LEU A N 1
ATOM 718 C CA . LEU A 1 87 ? -4.776 8.055 -7.174 1.00 51.06 87 LEU A CA 1
ATOM 719 C C . LEU A 1 87 ? -5.354 9.296 -7.880 1.00 51.06 87 LEU A C 1
ATOM 721 O O . LEU A 1 87 ? -5.842 9.222 -9.0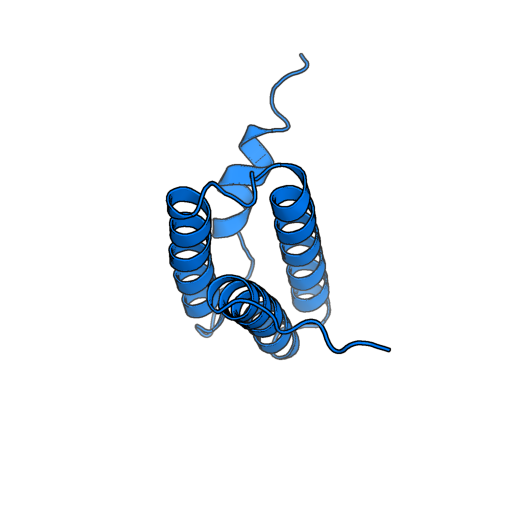06 1.00 51.06 87 LEU A O 1
ATOM 725 N N . SER A 1 88 ? -5.216 10.467 -7.250 1.00 43.06 88 SER A N 1
ATOM 726 C CA . SER A 1 88 ? -5.690 11.747 -7.790 1.00 43.06 88 SER A CA 1
ATOM 727 C C . SER A 1 88 ? -4.846 12.290 -8.952 1.00 43.06 88 SER A C 1
ATOM 729 O O . SER A 1 88 ? -5.318 13.157 -9.686 1.00 43.06 88 SER A O 1
ATOM 731 N N . ARG A 1 89 ? -3.606 11.811 -9.151 1.00 47.84 89 ARG A N 1
ATOM 732 C CA . ARG A 1 89 ? -2.754 12.268 -10.268 1.00 47.84 89 ARG A CA 1
ATOM 733 C C . ARG A 1 89 ? -3.117 11.611 -11.595 1.00 47.84 89 ARG A C 1
ATOM 735 O O . ARG A 1 89 ? -2.791 12.166 -12.636 1.00 47.84 89 ARG A O 1
ATOM 742 N N . THR A 1 90 ? -3.820 10.481 -11.573 1.00 46.97 90 THR A N 1
ATOM 743 C CA . THR A 1 90 ? -4.193 9.746 -12.792 1.00 46.97 90 THR A CA 1
ATOM 744 C C . THR A 1 90 ? -5.623 9.968 -13.264 1.00 46.97 90 THR A C 1
ATOM 746 O O . THR A 1 90 ? -5.931 9.625 -14.396 1.00 46.97 90 THR A O 1
ATOM 749 N N . ASN A 1 91 ? -6.475 10.610 -12.458 1.00 43.62 91 ASN A N 1
ATOM 750 C CA . ASN A 1 91 ? -7.847 10.961 -12.855 1.00 43.62 91 ASN A CA 1
ATOM 751 C C . ASN A 1 91 ? -7.977 12.392 -13.415 1.00 43.62 91 ASN A C 1
ATOM 753 O O . ASN A 1 91 ? -9.090 12.872 -13.608 1.00 43.62 91 ASN A O 1
ATOM 757 N N . LYS A 1 92 ? -6.861 13.095 -13.665 1.00 39.53 92 LYS A N 1
ATOM 758 C CA . LYS A 1 92 ? -6.841 14.501 -14.116 1.00 39.53 92 LYS A CA 1
ATOM 759 C C . LYS A 1 92 ? -6.250 14.712 -15.518 1.00 39.53 92 LYS A C 1
ATOM 761 O O . LYS A 1 92 ? -5.657 15.749 -15.790 1.00 39.53 92 LYS A O 1
ATOM 766 N N . THR A 1 93 ? -6.441 13.754 -16.419 1.00 42.19 93 THR A N 1
ATOM 767 C CA . THR A 1 93 ? -6.202 13.934 -17.860 1.00 42.19 93 THR A CA 1
ATOM 768 C C . THR A 1 93 ? -7.388 13.365 -18.627 1.00 42.19 93 THR A C 1
ATOM 770 O O . THR A 1 93 ? -7.369 12.188 -18.968 1.00 42.19 93 THR A O 1
ATOM 773 N N . ASN A 1 94 ? -8.447 14.169 -18.768 1.00 42.81 94 ASN A N 1
ATOM 774 C CA . ASN A 1 94 ? -9.461 14.146 -19.836 1.00 42.81 94 ASN A CA 1
ATOM 775 C C . ASN A 1 94 ? -10.531 15.209 -19.517 1.00 42.81 94 ASN A C 1
ATOM 777 O O . ASN A 1 94 ? -11.628 14.910 -19.046 1.00 42.81 94 ASN A O 1
ATOM 781 N N . SER A 1 95 ? -10.179 16.476 -19.718 1.00 33.66 95 SER A N 1
ATOM 782 C CA . SER A 1 95 ? -11.097 17.591 -19.988 1.00 33.66 95 SER A CA 1
ATOM 783 C C . SER A 1 95 ? -10.353 18.585 -20.859 1.00 33.66 95 SER A C 1
ATOM 785 O O . SER A 1 95 ? -9.155 18.802 -20.561 1.00 33.66 95 SER A O 1
#

InterPro domains:
  IPR008011 Complex 1 LYR protein domain [PF05347] (11-71)
  IPR045295 SDHAF1, LYR domain [cd20268] (7-71)

Radius of gyration: 14.64 Å; chains: 1; bounding box: 32×46×37 Å

pLDDT: mean 82.87, std 18.38, range [33.66, 97.88]

Foldseek 3Di:
DPPDDDDPLRVLLVVLLVLQLVLLVVDPPVQSVVSNVLSVVVSVVCVPPPDPPPPVVSVVVSVVSVVQSVVSNDPPPRDSPVSVPVVVVVVPPDD

=== Feature glossary ===
Legend for the data blocks above and below:

— What the protein is —

Sequence gives the chain of amino acids in standard one-letter code (A=alanine, C=cysteine, …, Y=tyrosine), read N→C. It is the only feature that is directly encoded by the gene; all structural features are derived from the folded form of this sequence.

The annotation block draws on four external resources. InterPro: which protein families and domains the sequence belongs to. GO: standardized terms for what the protein does, what process it participates in, and where in the cell it acts. CATH: which structural fold it has in the CATH hierarchy. Organism: the species of origin.

— Where its atoms are —

Atomic coordinates in PDBx/mmCIF format — the same representation the Protein Data Bank distributes. Each line of the _atom_site loop places one backbone atom in Cartesian space (units: ångströms, origin: arbitrary).

Six rendered views show the 3D structure from the faces of a cube — i.e. along ±x, ±y, ±z. Rendering representation is drawn randomly per protein from cartoon (secondary-structure ribbons), sticks (backbone bonds), or molecular surface; coloring is either N→C rainbow (blue at the N-terminus through red at the C-terminus) or one color per chain.

— Local backbone conformation —

DSSP 8-state secondary structure assigns each residue one of H (α-helix), G (3₁₀-helix), I (π-helix), E (extended β-strand), B (isolated β-bridge), T (hydrogen-bonded turn), S (bend), or '-' (coil). The assignment is computed from backbone hydrogen-bond geometry via the Kabsch–Sander algorithm.

P-SEA three-state annotation labels each residue as helix, strand, or coil based purely on the geometry of the Cα trace. It serves as a fallback when the full backbone (and thus DSSP) is unavailable.

φ (phi) and ψ (psi) are the two rotatable backbone dihedrals per residue: φ is the C(i-1)–N–Cα–C torsion, ψ is the N–Cα–C–N(i+1) torsion, both in degrees on (−180°, 180°]. α-helical residues cluster near (−60°, −45°); β-strand residues near (−120°, +130°). A Ramachandran plot is simply a scatter of (φ, ψ) for every residue.

— Global shape and packing —

Radius of gyration (Rg) is the root-mean-square distance of Cα atoms from their centroid — a single number for overall size and compactness. A globular domain of N residues has Rg ≈ 2.2·N^0.38 Å; an extended or disordered chain has a much larger Rg. The Cα contact count is the number of residue pairs whose Cα atoms are within 8 Å and are more than four positions apart in sequence — a standard proxy for tertiary packing density. The bounding box is the smallest axis-aligned box enclosing all Cα atoms.

Accessible surface area quantifies burial. A residue with SASA near zero is packed into the hydrophobic core; one with SASA >100 Å² sits on the surface. Computed here via the Shrake–Rupley numerical algorithm with a 1.4 Å probe.

The contact map is a binary N×N matrix image: pixel (i, j) is dark where Cα_i and Cα_j are within 8 Å and |i−j|>4. Because the |i−j|>4 filter removes local helical contacts, off-diagonal stripes parallel to the main diagonal indicate parallel β-sheets; stripes perpendicular to it indicate antiparallel β-sheets. The Ramachandran plot scatters every residue's (φ, ψ) pair against the sterically allowed regions. The PAE heatmap renders the predicted-aligned-error matrix.

— Structural neighborhood —

A 3Di character summarizes, for each residue, the relative orientation of the Cα frame of its nearest spatial neighbor. Because it encodes fold topology rather than chemistry, 3Di alignments detect remote structural similarity that sequence alignment misses.

Structural nearest neighbors (via Foldseek easy-search vs the PDB). Reported per hit: target PDB id, E-value, and alignment TM-score. A TM-score above ~0.5 is the conventional threshold for 'same fold'.

— Confidence and disorder —

For AlphaFold models, the B-factor field carries pLDDT — the model's own estimate of local accuracy on a 0–100 scale. Regions with pLDDT<50 should be treated as essentially unmodeled; they often correspond to intrinsically disordered segments.

B-factor (Debye–Waller factor) reflects atomic displacement in the crystal lattice. It is an experimental observable (units Å²), not a prediction; low values mean the atom is pinned down, high values mean it moves or is heterogeneous across the crystal.

Predicted Aligned Error (PAE) is an AlphaFold confidence matrix: entry (i, j) is the expected error in the position of residue j, in ångströms, when the prediction is superimposed on the true structure at residue i. Low PAE within a block of residues means that block is internally rigid and well-predicted; high PAE between two blocks means their relative placement is uncertain even if each block individually is confident.